Protein AF-A0A959Q7F2-F1 (afdb_monomer_lite)

Foldseek 3Di:
DQDDDDDPDQVDQPADPPDPVSVVNRPDDDDDDDDD

Structure (mmCIF, N/CA/C/O backbone):
data_AF-A0A959Q7F2-F1
#
_entry.id   AF-A0A959Q7F2-F1
#
loop_
_atom_site.group_PDB
_atom_site.id
_atom_site.type_symbol
_atom_site.label_atom_id
_atom_site.label_alt_id
_atom_site.label_comp_id
_atom_site.label_asym_id
_atom_site.label_entity_id
_atom_site.label_seq_id
_atom_site.pdbx_PDB_ins_code
_atom_site.Cartn_x
_atom_site.Cartn_y
_atom_site.Cartn_z
_atom_site.occupancy
_atom_site.B_iso_or_equiv
_atom_site.auth_seq_id
_atom_site.auth_comp_id
_atom_site.auth_asym_id
_atom_site.auth_atom_id
_atom_site.pdbx_PDB_model_num
ATOM 1 N N . ASP A 1 1 ? -17.103 0.073 17.493 1.00 76.81 1 ASP A N 1
ATOM 2 C CA . ASP A 1 1 ? -15.682 -0.261 17.261 1.00 76.81 1 ASP A CA 1
ATOM 3 C C . ASP A 1 1 ? -14.907 0.956 16.789 1.00 76.81 1 ASP A C 1
ATOM 5 O O . ASP A 1 1 ? -15.464 1.770 16.068 1.00 76.81 1 ASP A O 1
ATOM 9 N N . ARG A 1 2 ? -13.663 1.136 17.254 1.00 90.25 2 ARG A N 1
ATOM 10 C CA . ARG A 1 2 ? -12.821 2.313 16.935 1.00 90.25 2 ARG A CA 1
ATOM 11 C C . ARG A 1 2 ? -11.784 2.054 15.836 1.00 90.25 2 ARG A C 1
ATOM 13 O O . ARG A 1 2 ? -11.090 2.982 15.436 1.00 90.25 2 ARG A O 1
ATOM 20 N N . ILE A 1 3 ? -11.632 0.801 15.405 1.00 94.19 3 ILE A N 1
ATOM 21 C CA . ILE A 1 3 ? -10.655 0.364 14.404 1.00 94.19 3 ILE A CA 1
ATOM 22 C C . ILE A 1 3 ? -11.338 -0.651 13.490 1.00 94.19 3 ILE A C 1
ATOM 24 O O . ILE A 1 3 ? -11.970 -1.586 13.976 1.00 94.19 3 ILE A O 1
ATOM 28 N N . GLU A 1 4 ? -11.163 -0.475 12.183 1.00 94.31 4 GLU A N 1
ATOM 29 C CA . GLU A 1 4 ? -11.562 -1.425 11.146 1.00 94.31 4 GLU A CA 1
ATOM 30 C C . GLU A 1 4 ? -10.321 -1.860 10.353 1.00 94.31 4 GLU A C 1
ATOM 32 O O . GLU A 1 4 ? -9.426 -1.054 10.087 1.00 94.31 4 GLU A O 1
ATOM 37 N N . THR A 1 5 ? -10.262 -3.135 9.965 1.00 95.44 5 THR A N 1
ATOM 38 C CA . THR A 1 5 ? -9.163 -3.691 9.165 1.00 95.44 5 THR A CA 1
ATOM 39 C C . THR A 1 5 ? -9.698 -4.335 7.896 1.00 95.44 5 THR A C 1
ATOM 41 O O . THR A 1 5 ? -10.539 -5.229 7.969 1.00 95.44 5 THR A O 1
ATOM 44 N N . VAL A 1 6 ? -9.171 -3.933 6.736 1.00 95.81 6 VAL A N 1
ATOM 45 C CA . VAL A 1 6 ? -9.586 -4.459 5.427 1.00 95.81 6 VAL A CA 1
ATOM 46 C C . VAL A 1 6 ? -8.359 -4.838 4.599 1.00 95.81 6 VAL A C 1
ATOM 48 O O . VAL A 1 6 ? -7.430 -4.043 4.451 1.00 95.81 6 VAL A O 1
ATOM 51 N N . GLY A 1 7 ? -8.362 -6.047 4.031 1.00 96.75 7 GLY A N 1
ATOM 52 C CA . GLY A 1 7 ? -7.316 -6.533 3.130 1.00 96.75 7 GLY A CA 1
ATOM 53 C C . GLY A 1 7 ? -7.699 -6.356 1.660 1.00 96.75 7 GLY A C 1
ATOM 54 O O . GLY A 1 7 ? -8.634 -6.991 1.189 1.00 96.75 7 GLY A O 1
ATOM 55 N N . TYR A 1 8 ? -6.957 -5.529 0.917 1.00 96.62 8 TYR A N 1
ATOM 56 C CA . TYR A 1 8 ? -7.231 -5.262 -0.508 1.00 96.62 8 TYR A CA 1
ATOM 57 C C . TYR A 1 8 ? -6.410 -6.113 -1.490 1.00 96.62 8 TYR A C 1
ATOM 59 O O . TYR A 1 8 ? -6.678 -6.096 -2.696 1.00 96.62 8 TYR A O 1
ATOM 67 N N . GLY A 1 9 ? -5.401 -6.845 -1.014 1.00 95.44 9 GLY A N 1
ATOM 68 C CA . GLY A 1 9 ? -4.494 -7.603 -1.876 1.00 95.44 9 GLY A CA 1
ATOM 69 C C . GLY A 1 9 ? -3.910 -6.730 -2.993 1.00 95.44 9 GLY A C 1
ATOM 70 O O . GLY A 1 9 ? -3.421 -5.630 -2.752 1.00 95.44 9 GLY A O 1
ATOM 71 N N . GLN A 1 10 ? -3.996 -7.206 -4.234 1.00 95.56 10 GLN A N 1
ATOM 72 C CA . GLN A 1 10 ? -3.441 -6.523 -5.409 1.00 95.56 10 GLN A CA 1
ATOM 73 C C . GLN A 1 10 ? -4.430 -5.571 -6.104 1.00 95.56 10 GLN A C 1
ATOM 75 O O . GLN A 1 10 ? -4.073 -4.939 -7.093 1.00 95.56 10 GLN A O 1
ATOM 80 N N . THR A 1 11 ? -5.665 -5.443 -5.606 1.00 97.00 11 THR A N 1
ATOM 81 C CA . THR A 1 11 ? -6.749 -4.717 -6.301 1.00 97.00 11 THR A CA 1
ATOM 82 C C . THR A 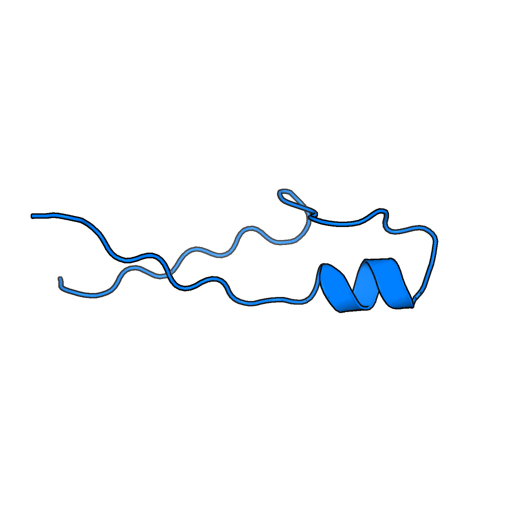1 11 ? -6.616 -3.191 -6.248 1.00 97.00 11 THR A C 1
ATOM 84 O O . THR A 1 11 ? -7.306 -2.489 -6.983 1.00 97.00 11 THR A O 1
ATOM 87 N N . ARG A 1 12 ? -5.731 -2.659 -5.391 1.00 96.25 12 ARG A N 1
ATOM 88 C CA . ARG A 1 12 ? -5.492 -1.214 -5.213 1.00 96.25 12 ARG A CA 1
ATOM 89 C C . ARG A 1 12 ? -3.996 -0.853 -5.283 1.00 96.25 12 ARG A C 1
ATOM 91 O O . ARG A 1 12 ? -3.406 -0.477 -4.257 1.00 96.25 12 ARG A O 1
ATOM 98 N N . PRO A 1 13 ? -3.356 -0.986 -6.461 1.00 97.25 13 PRO A N 1
ATOM 99 C CA . PRO A 1 13 ? -1.954 -0.626 -6.639 1.00 97.25 13 PRO A CA 1
ATOM 100 C C . PRO A 1 13 ? -1.770 0.898 -6.633 1.00 97.25 13 PRO A C 1
ATOM 102 O O . PRO A 1 13 ? -2.625 1.641 -7.103 1.00 97.25 13 PRO A O 1
ATOM 105 N N . VAL A 1 14 ? -0.632 1.357 -6.117 1.00 96.94 14 VAL A N 1
ATOM 106 C CA . VAL A 1 14 ? -0.192 2.767 -6.176 1.00 96.94 14 VAL A CA 1
ATOM 107 C C . VAL A 1 14 ? 0.963 2.975 -7.151 1.00 96.94 14 VAL A C 1
ATOM 109 O O . VAL A 1 14 ? 1.296 4.107 -7.486 1.00 96.94 14 VAL A O 1
ATOM 112 N N . ALA A 1 15 ? 1.575 1.889 -7.621 1.00 97.75 15 ALA A N 1
ATOM 113 C CA . ALA A 1 15 ? 2.603 1.886 -8.650 1.00 97.75 15 ALA A CA 1
ATOM 114 C C . ALA A 1 15 ? 2.411 0.689 -9.597 1.00 97.75 15 ALA A C 1
ATOM 116 O O . ALA A 1 15 ? 1.720 -0.278 -9.268 1.00 97.75 15 ALA A O 1
ATOM 117 N N . GLY A 1 16 ? 3.033 0.731 -10.778 1.00 97.62 16 GLY A N 1
ATOM 118 C CA . GLY A 1 16 ? 3.045 -0.411 -11.699 1.00 97.62 16 GLY A CA 1
ATOM 119 C C . GLY A 1 16 ? 3.795 -1.619 -11.119 1.00 97.62 16 GLY A C 1
ATOM 120 O O . GLY A 1 16 ? 4.743 -1.456 -10.359 1.00 97.62 16 GLY A O 1
ATOM 121 N N . ASN A 1 17 ? 3.404 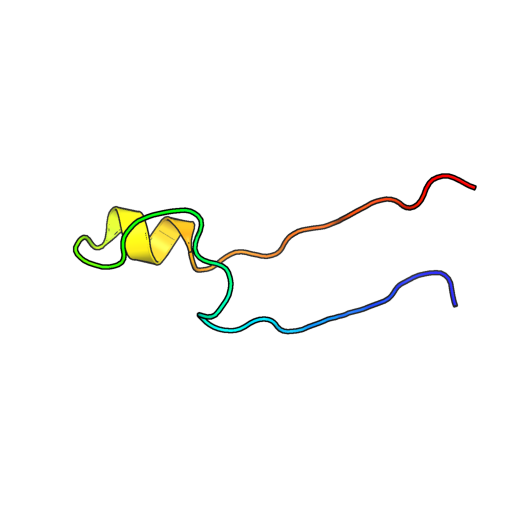-2.840 -11.496 1.00 96.88 17 ASN A N 1
ATOM 122 C CA . ASN A 1 17 ? 4.012 -4.083 -10.982 1.00 96.88 17 ASN A CA 1
ATOM 123 C C . ASN A 1 17 ? 5.216 -4.596 -11.797 1.00 96.88 17 ASN A C 1
ATOM 125 O O . ASN A 1 17 ? 5.780 -5.639 -11.461 1.00 96.88 17 ASN A O 1
ATOM 129 N N . ALA A 1 18 ? 5.600 -3.894 -12.868 1.00 97.88 18 ALA A N 1
ATOM 130 C CA . ALA A 1 18 ? 6.665 -4.330 -13.771 1.00 97.88 18 ALA A CA 1
ATOM 131 C C . ALA A 1 18 ? 8.049 -4.324 -13.096 1.00 97.88 18 ALA A C 1
ATOM 133 O O . ALA A 1 18 ? 8.826 -5.259 -13.284 1.00 97.88 18 ALA A O 1
ATOM 134 N N . THR A 1 19 ? 8.340 -3.319 -12.264 1.00 98.00 19 THR A N 1
ATOM 135 C CA . THR A 1 19 ? 9.636 -3.182 -11.580 1.00 98.00 19 THR A CA 1
ATOM 136 C C . THR A 1 19 ? 9.557 -3.622 -10.119 1.00 98.00 19 THR A C 1
ATOM 138 O O . THR A 1 19 ? 8.472 -3.670 -9.528 1.00 98.00 19 THR A O 1
ATOM 141 N N . GLU A 1 20 ? 10.702 -3.951 -9.516 1.00 98.19 20 GLU A N 1
ATOM 142 C CA . GLU A 1 20 ? 10.735 -4.343 -8.102 1.00 98.19 20 GLU A CA 1
ATOM 143 C C . GLU A 1 20 ? 10.380 -3.173 -7.187 1.00 98.19 20 GLU A C 1
ATOM 145 O O . GLU A 1 20 ? 9.641 -3.348 -6.222 1.00 98.19 20 GLU A O 1
ATOM 150 N N . GLU A 1 21 ? 10.804 -1.962 -7.534 1.00 98.06 21 GLU A N 1
ATOM 151 C CA . GLU A 1 21 ? 10.484 -0.744 -6.792 1.00 98.06 21 GLU A CA 1
ATOM 152 C C . GLU A 1 21 ? 8.973 -0.492 -6.794 1.00 98.06 21 GLU A C 1
ATOM 154 O O . GLU A 1 21 ? 8.395 -0.111 -5.774 1.00 98.06 21 GLU A O 1
ATOM 159 N N . GLY A 1 22 ? 8.311 -0.735 -7.929 1.00 98.19 22 GLY A N 1
ATOM 160 C CA . GLY A 1 22 ? 6.861 -0.630 -8.046 1.00 98.19 22 GLY A CA 1
ATOM 161 C C . GLY A 1 22 ? 6.125 -1.656 -7.179 1.00 98.19 22 GLY A C 1
ATOM 162 O O . GLY A 1 22 ? 5.219 -1.297 -6.423 1.00 98.19 22 GLY A O 1
ATOM 163 N N . ARG A 1 23 ? 6.568 -2.921 -7.193 1.00 97.50 23 ARG A N 1
ATOM 164 C CA . ARG A 1 23 ? 6.019 -3.969 -6.313 1.00 97.50 23 ARG A CA 1
ATOM 165 C C . ARG A 1 23 ? 6.261 -3.666 -4.836 1.00 97.50 23 ARG A C 1
ATOM 167 O O . ARG A 1 23 ? 5.353 -3.851 -4.028 1.00 97.50 23 ARG A O 1
ATOM 174 N N . ALA A 1 24 ? 7.443 -3.165 -4.486 1.00 97.88 24 ALA A N 1
ATOM 175 C CA . ALA A 1 24 ? 7.779 -2.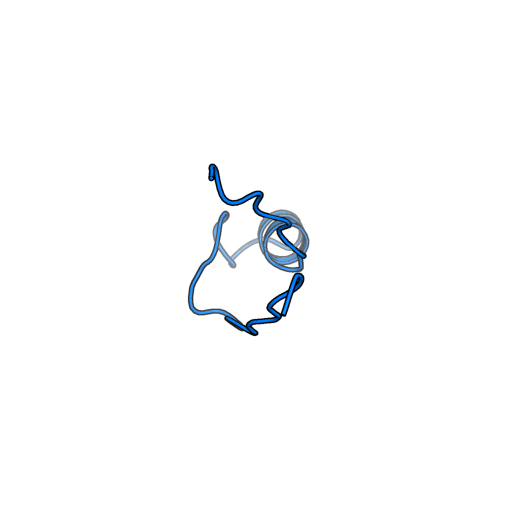765 -3.126 1.00 97.88 24 ALA A CA 1
ATOM 176 C C . ALA A 1 24 ? 6.855 -1.651 -2.622 1.00 97.88 24 ALA A C 1
ATOM 178 O O . ALA A 1 24 ? 6.324 -1.764 -1.522 1.00 97.88 24 ALA A O 1
ATOM 179 N N . LYS A 1 25 ? 6.565 -0.640 -3.453 1.00 97.62 25 LYS A N 1
ATOM 180 C CA . LYS A 1 25 ? 5.585 0.413 -3.128 1.00 97.62 25 LYS A CA 1
ATOM 181 C C . LYS A 1 25 ? 4.166 -0.131 -2.926 1.00 97.62 25 LYS A C 1
ATOM 183 O O . LYS A 1 25 ? 3.420 0.391 -2.101 1.00 97.62 25 LYS A O 1
ATOM 188 N N . ASN A 1 26 ? 3.780 -1.174 -3.662 1.00 97.81 26 ASN A N 1
ATOM 189 C CA . ASN A 1 26 ? 2.451 -1.777 -3.540 1.00 97.81 26 ASN A CA 1
ATOM 190 C C . ASN A 1 26 ? 2.276 -2.616 -2.263 1.00 97.81 26 ASN A C 1
ATOM 192 O O . ASN A 1 26 ? 1.157 -2.680 -1.750 1.00 97.81 26 ASN A O 1
ATOM 196 N N . ARG A 1 27 ? 3.347 -3.211 -1.719 1.00 97.25 27 ARG A N 1
ATOM 197 C CA . ARG A 1 27 ? 3.343 -3.943 -0.437 1.00 97.25 27 ARG A CA 1
ATOM 198 C C . ARG A 1 27 ? 3.285 -2.962 0.742 1.00 97.25 27 ARG A C 1
ATOM 200 O O . ARG A 1 27 ? 4.304 -2.668 1.359 1.00 97.25 27 ARG A O 1
ATOM 207 N N . ARG A 1 28 ? 2.091 -2.441 1.042 1.00 96.88 28 ARG A N 1
ATOM 208 C CA . ARG A 1 28 ? 1.889 -1.382 2.047 1.00 96.88 28 ARG A CA 1
ATOM 209 C C . ARG A 1 28 ? 0.667 -1.608 2.937 1.00 96.88 28 ARG A C 1
ATOM 211 O O . ARG A 1 28 ? -0.260 -2.323 2.563 1.00 96.88 28 ARG A O 1
ATOM 218 N N . VAL A 1 29 ? 0.654 -0.904 4.067 1.00 97.38 29 VAL A N 1
ATOM 219 C CA . VAL A 1 29 ? -0.508 -0.728 4.949 1.00 97.38 29 VAL A CA 1
ATOM 220 C C . VAL A 1 29 ? -0.900 0.749 4.933 1.00 97.38 29 VAL A C 1
ATOM 222 O O . VAL A 1 29 ? -0.036 1.616 5.042 1.00 97.38 29 VAL A O 1
ATOM 225 N N . GLU A 1 30 ? -2.193 1.038 4.787 1.00 95.75 30 GLU A N 1
ATOM 226 C CA 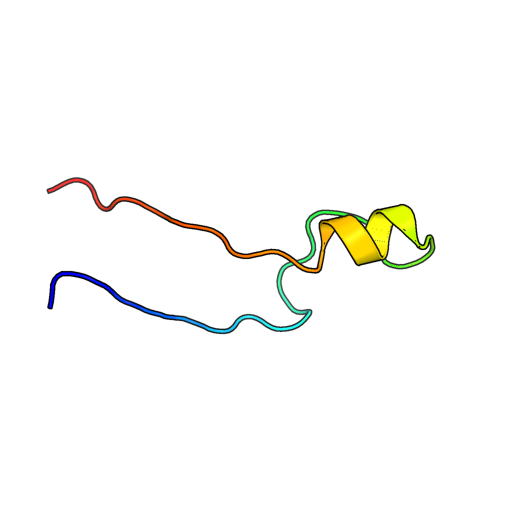. GLU A 1 30 ? -2.740 2.396 4.872 1.00 95.75 30 GLU A CA 1
ATOM 227 C C . GLU A 1 30 ? -3.569 2.546 6.147 1.00 95.75 30 GLU A C 1
ATOM 229 O O . GLU A 1 30 ? -4.417 1.705 6.438 1.00 95.75 30 GLU A O 1
ATOM 234 N N . ILE A 1 31 ? -3.361 3.646 6.871 1.00 95.75 31 ILE A N 1
ATOM 235 C CA . ILE 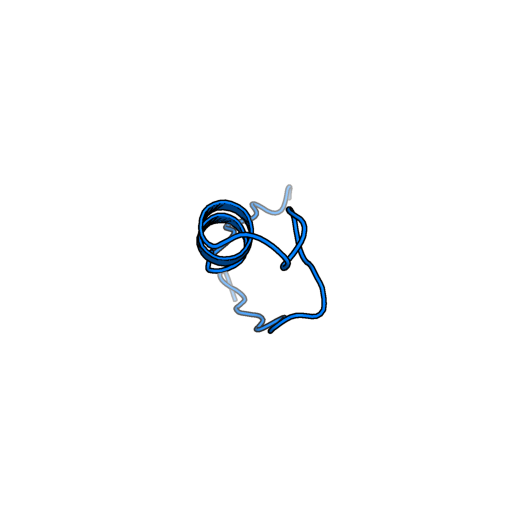A 1 31 ? -4.169 4.028 8.031 1.00 95.75 31 ILE A CA 1
ATOM 236 C C . ILE A 1 31 ? -5.008 5.235 7.623 1.00 95.75 31 ILE A C 1
ATOM 238 O O . ILE A 1 31 ? -4.474 6.227 7.124 1.00 95.75 31 ILE A O 1
ATOM 242 N N . ARG A 1 32 ? -6.326 5.147 7.812 1.00 93.56 32 ARG A N 1
ATOM 243 C CA . ARG A 1 32 ? -7.272 6.223 7.498 1.00 93.56 32 ARG A CA 1
ATOM 244 C C . ARG A 1 32 ? -7.999 6.635 8.766 1.00 93.56 32 ARG A C 1
ATOM 246 O O . ARG A 1 32 ? -8.458 5.782 9.517 1.00 93.56 32 ARG A O 1
ATOM 253 N N . PHE A 1 33 ? -8.112 7.939 8.976 1.00 93.75 33 PHE A N 1
ATOM 254 C CA . PHE A 1 33 ? -8.857 8.510 10.090 1.00 93.75 33 PHE A CA 1
ATOM 255 C C . PHE A 1 33 ? -10.242 8.923 9.593 1.00 93.75 33 PHE A C 1
ATOM 257 O O . PHE A 1 33 ? -10.350 9.686 8.630 1.00 93.75 33 PHE A O 1
ATOM 264 N N . SER A 1 34 ? -1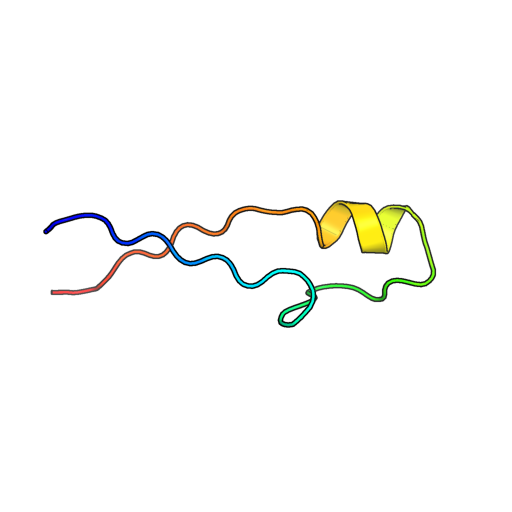1.296 8.415 10.227 1.00 88.62 34 SER A N 1
ATOM 265 C CA . SER A 1 34 ? -12.652 8.918 10.019 1.00 88.62 34 SER A CA 1
ATOM 266 C C . SER A 1 34 ? -12.791 10.275 10.706 1.00 88.62 34 SER A C 1
ATOM 268 O O . SER A 1 34 ? -12.339 10.443 11.839 1.00 88.62 34 SER A O 1
ATOM 270 N N . LYS A 1 35 ? -13.406 11.242 10.023 1.00 81.12 35 LYS A N 1
ATOM 271 C CA . LYS A 1 35 ? -13.915 12.443 10.691 1.00 81.12 35 LYS A CA 1
ATOM 272 C C . LYS A 1 35 ? -15.254 12.082 11.331 1.00 81.12 35 LYS A C 1
ATOM 274 O O . LYS A 1 35 ? -16.024 11.354 10.707 1.00 81.12 35 LYS A O 1
ATOM 279 N N . GLU A 1 36 ? -15.443 12.523 12.569 1.00 69.25 36 GLU A N 1
ATOM 280 C CA . GLU A 1 36 ? -16.719 12.445 13.290 1.00 69.25 36 GLU A CA 1
ATOM 281 C C . GLU A 1 36 ? -17.778 13.332 12.626 1.00 69.25 36 GLU A C 1
ATOM 283 O O . GLU A 1 36 ? -17.393 14.408 12.102 1.00 69.25 36 GLU A O 1
#

pLDDT: mean 94.48, std 6.18, range [69.25, 98.19]

Secondary structure (DSSP, 8-state):
--------TTSS-SS-SSSHHHHHHHS-----PPP-

Sequence (36 aa):
DRIETVGYGQTRPVAGNATEEGRAKNRRVEIRFSKE

Radius of gyration: 12.75 Å; chains: 1; bounding box: 28×20×31 Å